Protein AF-A0A9P7F7S9-F1 (afdb_monomer_lite)

InterPro domains:
  IPR005198 Glycoside hydrolase, family 76 [PF03663] (3-101)
  IPR008928 Six-hairpin glycosidase superfamily [SSF48208] (5-105)

Radius of gyration: 18.98 Å; chains: 1; bounding box: 68×46×38 Å

Foldseek 3Di:
DLQVLLVCCVPVVDVVSLVVNVVVLVCQQPQAADPQLAGFDDADPVPSDTDDPQQGFLVRLLSSLNSLVSSCVSVVDCVSVVSSVSSVVSSQPDCQQQDPVRHGDGGDDDPDDDPSNPPPPDPVCCVVVVVVVVVVVVVVVVVVVVVVVVVVVVVVVVVVD

Secondary structure (DSSP, 8-state):
-HHHHHHHHHHH--HHHHHHHHHHHHHHHHHSB-TTS-B-S-B-TTT-PBPPTTS--HHHHHHHHHHHHHHHHHH--HHHHHHHHHHHHHHTT-TTTB-TTS-BPPSS--SS-SHHHH----HHHHHHHHHHHHHHHHHHHHHHHHHHHHHHHHHHHTT--

pLDDT: mean 72.8, std 23.16, range [30.94, 98.62]

Structure (mmCIF, N/CA/C/O backbone):
data_AF-A0A9P7F7S9-F1
#
_entry.id   AF-A0A9P7F7S9-F1
#
loop_
_atom_site.group_PDB
_atom_site.id
_atom_site.type_symbol
_atom_site.label_atom_id
_atom_site.label_alt_id
_atom_site.label_comp_id
_atom_site.label_asym_id
_atom_site.label_entity_id
_atom_site.label_seq_id
_atom_site.pdbx_PDB_ins_code
_atom_site.Cartn_x
_atom_site.Cartn_y
_atom_site.Cartn_z
_atom_site.occupancy
_atom_site.B_iso_or_equiv
_atom_site.auth_seq_id
_atom_site.auth_comp_id
_atom_site.auth_asym_id
_atom_site.auth_atom_id
_atom_site.pdbx_PDB_model_num
ATOM 1 N N . MET A 1 1 ? 6.151 3.321 7.665 1.00 76.81 1 MET A N 1
ATOM 2 C CA . MET A 1 1 ? 5.268 3.894 8.708 1.00 76.81 1 MET A CA 1
ATOM 3 C C . MET A 1 1 ? 3.989 3.079 8.885 1.00 76.81 1 MET A C 1
ATOM 5 O O . MET A 1 1 ? 3.738 2.683 10.013 1.00 76.81 1 MET A O 1
ATOM 9 N N . LEU A 1 2 ? 3.270 2.723 7.808 1.00 94.94 2 LEU A N 1
ATOM 10 C CA . LEU A 1 2 ? 2.033 1.917 7.845 1.00 94.94 2 LEU A CA 1
ATOM 11 C C . LEU A 1 2 ? 2.053 0.719 8.815 1.00 94.94 2 LEU A C 1
ATOM 13 O O . LEU A 1 2 ? 1.282 0.708 9.768 1.00 94.94 2 LEU A O 1
ATOM 17 N N . SER A 1 3 ? 2.916 -0.282 8.593 1.00 88.81 3 SER A N 1
ATOM 18 C CA . SER A 1 3 ? 2.834 -1.549 9.339 1.00 88.81 3 SER A CA 1
ATOM 19 C C . SER A 1 3 ? 3.042 -1.348 10.844 1.00 88.81 3 SER A C 1
ATOM 21 O O . SER A 1 3 ? 2.297 -1.903 11.643 1.00 88.81 3 SER A O 1
ATOM 23 N N . LEU A 1 4 ? 4.001 -0.502 11.237 1.00 91.50 4 LEU A N 1
ATOM 24 C CA . LEU A 1 4 ? 4.239 -0.167 12.644 1.00 91.50 4 LEU A CA 1
ATOM 25 C C . LEU A 1 4 ? 3.003 0.483 13.279 1.00 91.50 4 LEU A C 1
ATOM 27 O O . LEU A 1 4 ? 2.560 0.036 14.335 1.00 91.50 4 LEU A O 1
ATOM 31 N N . SER A 1 5 ? 2.434 1.499 12.626 1.00 97.56 5 SER A N 1
ATOM 32 C CA . SER A 1 5 ? 1.232 2.179 13.115 1.00 97.56 5 SER A CA 1
ATOM 33 C C . SER A 1 5 ? 0.048 1.217 13.224 1.00 97.56 5 SER A C 1
ATOM 35 O O . SER A 1 5 ? -0.635 1.215 14.240 1.00 97.56 5 SER A O 1
ATOM 37 N N . ALA A 1 6 ? -0.154 0.330 12.247 1.00 92.00 6 ALA A N 1
ATOM 38 C CA . ALA A 1 6 ? -1.239 -0.648 12.282 1.00 92.00 6 ALA A CA 1
ATOM 39 C C . ALA A 1 6 ? -1.090 -1.648 13.449 1.00 92.00 6 ALA A C 1
ATOM 41 O O . ALA A 1 6 ? -2.060 -1.928 14.156 1.00 92.00 6 ALA A O 1
ATOM 42 N N . TYR A 1 7 ? 0.123 -2.145 13.725 1.00 92.31 7 TYR A N 1
ATOM 43 C CA . TYR A 1 7 ? 0.362 -3.012 14.888 1.00 92.31 7 TYR A CA 1
ATOM 44 C C . TYR A 1 7 ? 0.188 -2.274 16.222 1.00 92.31 7 TYR A C 1
ATOM 46 O O . TYR A 1 7 ? -0.380 -2.834 17.164 1.00 92.31 7 TYR A O 1
ATOM 54 N N . LEU A 1 8 ? 0.636 -1.018 16.317 1.00 96.00 8 LEU A N 1
ATOM 55 C CA . LEU A 1 8 ? 0.396 -0.183 17.497 1.00 96.00 8 LEU A CA 1
ATOM 56 C C . LEU A 1 8 ? -1.101 0.085 17.695 1.00 96.00 8 LEU A C 1
ATOM 58 O O . LEU A 1 8 ? -1.589 -0.019 18.817 1.00 96.00 8 LEU A O 1
ATOM 62 N N . ALA A 1 9 ? -1.858 0.324 16.623 1.00 94.44 9 ALA A N 1
ATOM 63 C CA . ALA A 1 9 ? -3.313 0.444 16.679 1.00 94.44 9 ALA A CA 1
ATOM 64 C C . ALA A 1 9 ? -3.961 -0.846 17.207 1.00 94.44 9 ALA A C 1
ATOM 66 O O . ALA A 1 9 ? -4.786 -0.798 18.119 1.00 94.44 9 ALA A O 1
ATOM 67 N N . SER A 1 10 ? -3.528 -2.009 16.707 1.00 92.31 10 SER A N 1
ATOM 68 C CA . SER A 1 10 ? -4.048 -3.313 17.135 1.00 92.31 10 SER A CA 1
ATOM 69 C C . SER A 1 10 ? -3.772 -3.631 18.605 1.00 92.31 10 SER A C 1
ATOM 71 O O . SER A 1 10 ? -4.553 -4.354 19.223 1.00 92.31 10 SER A O 1
ATOM 73 N N . THR A 1 11 ? -2.652 -3.160 19.151 1.00 94.81 11 THR A N 1
ATOM 74 C CA . THR A 1 11 ? -2.205 -3.509 20.508 1.00 94.81 11 THR A CA 1
ATOM 75 C C . THR A 1 11 ? -2.632 -2.468 21.533 1.00 94.81 11 THR A C 1
ATOM 77 O O . THR A 1 11 ? -3.209 -2.821 22.558 1.00 94.81 11 THR A O 1
ATOM 80 N N . ALA A 1 12 ? -2.401 -1.187 21.246 1.00 95.44 12 ALA A N 1
ATOM 81 C CA . ALA A 1 12 ? -2.706 -0.084 22.150 1.00 95.44 12 ALA A CA 1
ATOM 82 C C . ALA A 1 12 ? -4.165 0.384 22.064 1.00 95.44 12 ALA A C 1
ATOM 84 O O . ALA A 1 12 ? -4.620 1.087 22.962 1.00 95.44 12 ALA A O 1
ATOM 85 N N . ARG A 1 13 ? -4.895 0.020 20.995 1.00 91.88 13 ARG A N 1
ATOM 86 C CA . ARG A 1 13 ? -6.282 0.454 20.733 1.00 91.88 13 ARG A CA 1
ATOM 87 C C . ARG A 1 13 ? -6.452 1.978 20.787 1.00 91.88 13 ARG A C 1
ATOM 89 O O . ARG A 1 13 ? -7.469 2.485 21.249 1.00 91.88 13 ARG A O 1
ATOM 96 N N . ASN A 1 14 ? -5.434 2.703 20.332 1.00 94.81 14 ASN A N 1
ATOM 97 C CA . ASN A 1 14 ? -5.402 4.160 20.326 1.00 94.81 14 ASN A CA 1
ATOM 98 C C . ASN A 1 14 ? -5.618 4.678 18.897 1.00 94.81 14 ASN A C 1
ATOM 100 O O . ASN A 1 14 ? -4.886 4.286 17.984 1.00 94.81 14 ASN A O 1
ATOM 104 N N . SER A 1 15 ? -6.602 5.567 18.724 1.00 96.69 15 SER A N 1
ATOM 105 C CA . SER A 1 15 ? -6.989 6.122 17.423 1.00 96.69 15 SER A CA 1
ATOM 106 C C . SER A 1 15 ? -5.850 6.859 16.728 1.00 96.69 15 SER A C 1
ATOM 108 O O . SER A 1 15 ? -5.735 6.743 15.518 1.00 96.69 15 SER A O 1
ATOM 110 N N . THR A 1 16 ? -4.929 7.487 17.466 1.00 98.19 16 THR A N 1
ATOM 111 C CA . THR A 1 16 ? -3.746 8.145 16.887 1.00 98.19 16 THR A CA 1
ATOM 112 C C . THR A 1 16 ? -2.947 7.203 15.983 1.00 98.19 16 THR A C 1
ATOM 114 O O . THR A 1 16 ? -2.443 7.611 14.937 1.00 98.19 16 THR A O 1
ATOM 117 N N . TYR A 1 17 ? -2.828 5.927 16.361 1.00 98.25 17 TYR A N 1
ATOM 118 C CA . TYR A 1 17 ? -2.113 4.943 15.550 1.00 98.25 17 TYR A CA 1
ATOM 119 C C . TYR A 1 17 ? -2.951 4.435 14.376 1.00 98.25 17 TYR A C 1
ATOM 121 O O . TYR A 1 17 ? -2.390 4.177 13.311 1.00 98.25 17 TYR A O 1
ATOM 129 N N . THR A 1 18 ? -4.272 4.327 14.543 1.00 98.31 18 THR A N 1
ATOM 130 C CA . THR A 1 18 ? -5.191 4.007 13.442 1.00 98.31 18 THR A CA 1
ATOM 131 C C . THR A 1 18 ? -5.145 5.099 12.376 1.00 98.31 18 THR A C 1
ATOM 133 O O . THR A 1 18 ? -4.911 4.796 11.211 1.00 98.31 18 THR A O 1
ATOM 136 N N . ASP A 1 19 ? -5.255 6.365 12.776 1.00 98.50 19 ASP A N 1
ATOM 137 C CA . ASP A 1 19 ? -5.232 7.522 11.877 1.00 98.50 19 ASP A CA 1
ATOM 138 C C . ASP A 1 19 ? -3.892 7.612 11.136 1.00 98.50 19 ASP A C 1
ATOM 140 O O . ASP A 1 19 ? -3.847 7.769 9.916 1.00 98.50 19 ASP A O 1
ATOM 144 N N . ALA A 1 20 ? -2.777 7.413 11.849 1.00 98.44 20 ALA A N 1
ATOM 145 C CA . ALA A 1 20 ? -1.452 7.374 11.236 1.00 98.44 20 ALA A CA 1
ATOM 146 C C . ALA A 1 20 ? -1.288 6.210 10.240 1.00 98.44 20 ALA A C 1
ATOM 148 O O . ALA A 1 20 ? -0.572 6.347 9.241 1.00 98.44 20 ALA A O 1
ATOM 149 N N . ALA A 1 21 ? -1.915 5.059 10.504 1.00 98.19 21 ALA A N 1
ATOM 150 C CA . ALA A 1 21 ? -1.912 3.922 9.592 1.00 98.19 21 ALA A CA 1
ATOM 151 C C . ALA A 1 21 ? -2.745 4.214 8.334 1.00 98.19 21 ALA A C 1
ATOM 153 O O . ALA A 1 21 ? -2.235 3.998 7.238 1.00 98.19 21 ALA A O 1
ATOM 154 N N . ILE A 1 22 ? -3.952 4.773 8.477 1.00 98.62 22 ILE A N 1
ATOM 155 C CA . ILE A 1 22 ? -4.815 5.186 7.356 1.00 98.62 22 ILE A CA 1
ATOM 156 C C . ILE A 1 22 ? -4.081 6.189 6.461 1.00 98.62 22 ILE A C 1
ATOM 158 O O . ILE A 1 22 ? -3.882 5.919 5.280 1.00 98.62 22 ILE A O 1
ATOM 162 N N . LEU A 1 23 ? -3.552 7.274 7.037 1.00 98.56 23 LEU A N 1
ATOM 163 C CA . LEU A 1 23 ? -2.805 8.291 6.286 1.00 98.56 23 LEU A CA 1
ATOM 164 C C . LEU A 1 23 ? -1.602 7.703 5.540 1.00 98.56 23 LEU A C 1
ATOM 166 O O . LEU A 1 23 ? -1.328 8.068 4.398 1.00 98.56 23 LEU A O 1
ATOM 170 N N . SER A 1 24 ? -0.882 6.769 6.170 1.00 98.25 24 SER A N 1
ATOM 171 C CA . SER A 1 24 ? 0.240 6.086 5.520 1.00 98.25 24 SER A CA 1
ATOM 172 C C . SER A 1 24 ? -0.221 5.183 4.372 1.00 98.25 24 SER A C 1
ATOM 174 O O . SER A 1 24 ? 0.465 5.101 3.354 1.00 98.25 24 SER A O 1
ATOM 176 N N . ALA A 1 25 ? -1.342 4.474 4.543 1.00 98.06 25 ALA A N 1
ATOM 177 C CA . ALA A 1 25 ? -1.895 3.590 3.524 1.00 98.06 25 ALA A CA 1
ATOM 178 C C . ALA A 1 25 ? -2.355 4.382 2.298 1.00 98.06 25 ALA A C 1
ATOM 180 O O . ALA A 1 25 ? -1.949 4.049 1.182 1.00 98.06 25 ALA A O 1
ATOM 181 N N . ASP A 1 26 ? -3.123 5.448 2.527 1.00 98.25 26 ASP A N 1
ATOM 182 C CA . ASP A 1 26 ? -3.628 6.342 1.488 1.00 98.25 26 ASP A CA 1
ATOM 183 C C . ASP A 1 26 ? -2.499 7.042 0.739 1.00 98.25 26 ASP A C 1
ATOM 185 O O . ASP A 1 26 ? -2.508 7.073 -0.489 1.00 98.25 26 ASP A O 1
ATOM 189 N N . PHE A 1 27 ? -1.481 7.542 1.446 1.00 97.38 27 PHE A N 1
ATOM 190 C CA . PHE A 1 27 ? -0.340 8.191 0.802 1.00 97.38 27 PHE A CA 1
ATOM 191 C C . PHE A 1 27 ? 0.385 7.253 -0.170 1.00 97.38 27 PHE A C 1
ATOM 193 O O . PHE A 1 27 ? 0.681 7.640 -1.298 1.00 97.38 27 PHE A O 1
ATOM 200 N N . ILE A 1 28 ? 0.662 6.011 0.241 1.00 97.50 28 ILE A N 1
ATOM 201 C CA . ILE A 1 28 ? 1.340 5.042 -0.632 1.00 97.50 28 ILE A CA 1
ATOM 202 C C . ILE A 1 28 ? 0.454 4.701 -1.832 1.00 97.50 28 ILE A C 1
ATOM 204 O O . ILE A 1 28 ? 0.949 4.696 -2.957 1.00 97.50 28 ILE A O 1
ATOM 208 N N . LYS A 1 29 ? -0.845 4.470 -1.602 1.00 96.69 29 LYS A N 1
ATOM 209 C CA . LYS A 1 29 ? -1.823 4.171 -2.656 1.00 96.69 29 LYS A CA 1
ATOM 210 C C . LYS A 1 29 ? -1.933 5.295 -3.686 1.00 96.69 29 LYS A C 1
ATOM 212 O O . LYS A 1 29 ? -2.000 5.023 -4.877 1.00 96.69 29 LYS A O 1
ATOM 217 N N . ALA A 1 30 ? -1.954 6.543 -3.228 1.00 96.19 30 ALA A N 1
ATOM 218 C CA . ALA A 1 30 ? -2.131 7.705 -4.089 1.00 96.19 30 ALA A CA 1
ATOM 219 C C . ALA A 1 30 ? -0.843 8.129 -4.809 1.00 96.19 30 ALA A C 1
ATOM 221 O O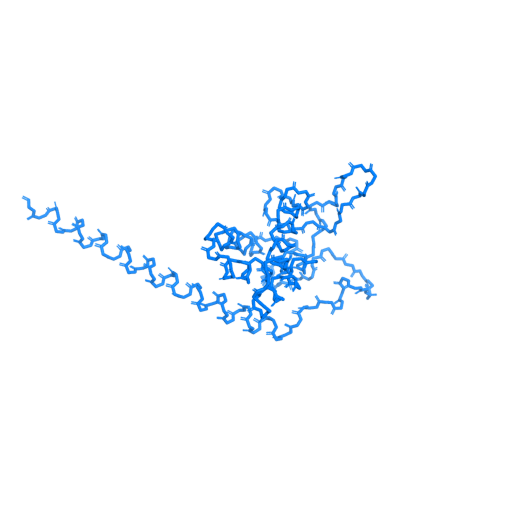 . ALA A 1 30 ? -0.919 8.666 -5.911 1.00 96.19 30 ALA A O 1
ATOM 222 N N . SER A 1 31 ? 0.322 7.909 -4.190 1.00 94.81 31 SER A N 1
ATOM 223 C CA . SER A 1 31 ? 1.549 8.608 -4.592 1.00 94.81 31 SER A CA 1
ATOM 224 C C . SER A 1 31 ? 2.752 7.708 -4.864 1.00 94.81 31 SER A C 1
ATOM 226 O O . SER A 1 31 ? 3.721 8.206 -5.419 1.00 94.81 31 SER A O 1
ATOM 228 N N . ASN A 1 32 ? 2.752 6.428 -4.470 1.00 96.00 32 ASN A N 1
ATOM 229 C CA . ASN A 1 32 ? 3.925 5.546 -4.601 1.00 96.00 32 ASN A CA 1
ATOM 230 C C . ASN A 1 32 ? 3.578 4.152 -5.148 1.00 96.00 32 ASN A C 1
ATOM 232 O O . ASN A 1 32 ? 4.110 3.141 -4.679 1.00 96.00 32 ASN A O 1
ATOM 236 N N . MET A 1 33 ? 2.677 4.085 -6.125 1.00 95.44 33 MET A N 1
ATOM 237 C CA . MET A 1 33 ? 2.301 2.844 -6.801 1.00 95.44 33 MET A CA 1
ATOM 238 C C . MET A 1 33 ? 2.398 2.967 -8.314 1.00 95.44 33 MET A C 1
ATOM 240 O O . MET A 1 33 ? 2.225 4.045 -8.880 1.00 95.44 33 MET A O 1
ATOM 244 N N . ASN A 1 34 ? 2.665 1.843 -8.973 1.00 94.38 34 ASN A N 1
ATOM 245 C CA . ASN A 1 34 ? 2.507 1.738 -10.417 1.00 94.38 34 ASN A CA 1
ATOM 246 C C . ASN A 1 34 ? 1.061 1.380 -10.804 1.00 94.38 34 ASN A C 1
ATOM 248 O O . ASN A 1 34 ? 0.214 1.116 -9.956 1.00 94.38 34 ASN A O 1
ATOM 252 N N . SER A 1 35 ? 0.789 1.315 -12.109 1.00 92.44 35 SER A N 1
ATOM 253 C CA . SER A 1 35 ? -0.534 0.971 -12.648 1.00 92.44 35 SER A CA 1
ATOM 254 C C . SER A 1 35 ? -0.963 -0.485 -12.426 1.00 92.44 35 SER A C 1
ATOM 256 O O . SER A 1 35 ? -2.043 -0.865 -12.865 1.00 92.44 35 SER A O 1
ATOM 258 N N . GLY A 1 36 ? -0.108 -1.313 -11.825 1.00 91.56 36 GLY A N 1
ATOM 259 C CA . GLY A 1 36 ? -0.393 -2.704 -11.485 1.00 91.56 36 GLY A CA 1
ATOM 260 C C . GLY A 1 36 ? -0.506 -2.930 -9.981 1.00 91.56 36 GLY A C 1
ATOM 261 O O . GLY A 1 36 ? -0.282 -4.054 -9.554 1.00 91.56 36 GLY A O 1
ATOM 262 N N . ASP A 1 37 ? -0.773 -1.887 -9.189 1.00 92.38 37 ASP A N 1
ATOM 263 C CA . ASP A 1 37 ? -0.918 -1.957 -7.728 1.00 92.38 37 ASP A CA 1
ATOM 264 C C . ASP A 1 37 ? 0.326 -2.498 -7.001 1.00 92.38 37 ASP A C 1
ATOM 266 O O . ASP A 1 37 ? 0.236 -3.196 -5.991 1.00 92.38 37 ASP A O 1
ATOM 270 N N . LEU A 1 38 ? 1.522 -2.182 -7.510 1.00 90.12 38 LEU A N 1
ATOM 271 C CA . LEU A 1 38 ? 2.788 -2.505 -6.851 1.00 90.12 38 LEU A CA 1
ATOM 272 C C . LEU A 1 38 ? 3.442 -1.242 -6.308 1.00 90.12 38 LEU A C 1
ATOM 274 O O . LEU A 1 38 ? 3.528 -0.222 -6.996 1.00 90.12 38 LEU A O 1
ATOM 278 N N . VAL A 1 39 ? 3.969 -1.340 -5.089 1.00 93.19 39 VAL A N 1
ATOM 279 C CA . VAL A 1 39 ? 4.637 -0.226 -4.420 1.00 93.19 39 VAL A CA 1
ATOM 280 C C . VAL A 1 39 ? 6.007 0.017 -5.047 1.00 93.19 39 VAL A C 1
ATOM 282 O O . VAL A 1 39 ? 6.852 -0.881 -5.128 1.00 93.19 39 VAL A O 1
ATOM 285 N N . LEU A 1 40 ? 6.221 1.258 -5.472 1.00 94.50 40 LEU A N 1
ATOM 286 C CA . LEU A 1 40 ? 7.463 1.730 -6.070 1.00 94.50 40 LEU A CA 1
ATOM 287 C C . LEU A 1 40 ? 8.537 1.974 -5.000 1.00 94.50 40 LEU A C 1
ATOM 289 O O . LEU A 1 40 ? 8.257 2.081 -3.804 1.00 94.50 40 LEU A O 1
ATOM 293 N N . ASN A 1 41 ? 9.797 2.029 -5.425 1.00 91.88 41 ASN A N 1
ATOM 294 C CA . ASN A 1 41 ? 10.935 2.128 -4.518 1.00 91.88 41 ASN A CA 1
ATOM 295 C C . ASN A 1 41 ? 11.023 3.481 -3.805 1.00 91.88 41 ASN A C 1
ATOM 297 O O . ASN A 1 41 ? 11.308 3.530 -2.612 1.00 91.88 41 ASN A O 1
ATOM 301 N N . THR A 1 42 ? 10.802 4.578 -4.529 1.00 92.31 42 THR A N 1
ATOM 302 C CA . THR A 1 42 ? 11.020 5.932 -4.004 1.00 92.31 42 THR A CA 1
ATOM 303 C C . THR A 1 42 ? 10.087 6.946 -4.639 1.00 92.31 42 THR A C 1
ATOM 305 O O . THR A 1 42 ? 9.806 6.845 -5.832 1.00 92.31 42 THR A O 1
ATOM 308 N N . ILE A 1 43 ? 9.761 7.986 -3.868 1.00 95.88 43 ILE A N 1
ATOM 309 C CA . ILE A 1 43 ? 9.267 9.276 -4.359 1.00 95.88 43 ILE A CA 1
ATOM 310 C C . ILE A 1 43 ? 10.370 10.318 -4.151 1.00 95.88 43 ILE A C 1
ATOM 312 O O . ILE A 1 43 ? 10.960 10.395 -3.071 1.00 95.88 43 ILE A O 1
ATOM 316 N N . ASN A 1 44 ? 10.631 11.140 -5.161 1.00 95.56 44 ASN A N 1
ATOM 317 C CA . ASN A 1 44 ? 11.464 12.326 -5.037 1.00 95.56 44 ASN A CA 1
ATOM 318 C C . ASN A 1 44 ? 10.662 13.455 -4.367 1.00 95.56 44 ASN A C 1
ATOM 320 O O . ASN A 1 44 ? 9.628 13.882 -4.870 1.00 95.56 44 ASN A O 1
ATOM 324 N N . ALA A 1 45 ? 11.140 13.956 -3.227 1.00 93.94 45 ALA A N 1
ATOM 325 C CA . ALA A 1 45 ? 10.437 14.983 -2.457 1.00 93.94 45 ALA A CA 1
ATOM 326 C C . ALA A 1 45 ? 10.368 16.356 -3.153 1.00 93.94 45 ALA A C 1
ATOM 328 O O . ALA A 1 45 ? 9.537 17.180 -2.781 1.00 93.94 45 ALA A O 1
ATOM 329 N N . GLN A 1 46 ? 11.236 16.615 -4.136 1.00 96.94 46 GLN A N 1
ATOM 330 C CA . GLN A 1 46 ? 11.300 17.901 -4.828 1.00 96.94 46 GLN A CA 1
ATOM 331 C C . GLN A 1 46 ? 10.241 18.034 -5.929 1.00 96.94 46 GLN A C 1
ATOM 333 O O . GLN A 1 46 ? 9.755 19.137 -6.174 1.00 96.94 46 GLN A O 1
ATOM 338 N N . ASP A 1 47 ? 9.914 16.937 -6.611 1.00 96.00 47 ASP A N 1
ATOM 339 C CA . ASP A 1 47 ? 9.065 16.944 -7.811 1.00 96.00 47 ASP A CA 1
ATOM 340 C C . ASP A 1 47 ? 7.995 15.839 -7.830 1.00 96.00 47 ASP A C 1
ATOM 342 O O . ASP A 1 47 ? 7.249 15.714 -8.800 1.00 96.00 47 ASP A O 1
ATOM 346 N N . CYS A 1 48 ? 7.902 15.048 -6.760 1.00 94.12 48 CYS A N 1
ATOM 347 C CA . CYS A 1 48 ? 6.987 13.919 -6.604 1.00 94.12 48 CYS A CA 1
ATOM 348 C C . CYS A 1 48 ? 7.149 12.811 -7.660 1.00 94.12 48 CYS A C 1
ATOM 350 O O . CYS A 1 48 ? 6.287 11.937 -7.771 1.00 94.12 48 CYS A O 1
ATOM 352 N N . THR A 1 49 ? 8.243 12.800 -8.426 1.00 96.62 49 THR A N 1
ATOM 353 C CA . THR A 1 49 ? 8.507 11.722 -9.383 1.00 96.62 49 THR A CA 1
ATOM 354 C C . THR A 1 49 ? 8.809 10.417 -8.652 1.00 96.62 49 THR A C 1
ATOM 356 O O . THR A 1 49 ? 9.464 10.400 -7.608 1.00 96.62 49 THR A O 1
ATOM 359 N N . CYS A 1 50 ? 8.318 9.302 -9.193 1.00 96.12 50 CYS A N 1
ATOM 360 C CA . CYS A 1 50 ? 8.528 7.978 -8.615 1.00 96.12 50 CYS A CA 1
ATOM 361 C C . CYS A 1 50 ? 9.633 7.204 -9.340 1.00 96.12 50 CYS A C 1
ATOM 363 O O . CYS A 1 50 ? 9.910 7.433 -10.519 1.00 96.12 50 CYS A O 1
ATOM 365 N N . SER A 1 51 ? 10.232 6.230 -8.653 1.00 94.50 51 SER A N 1
ATOM 366 C CA . SER A 1 51 ? 11.150 5.271 -9.281 1.00 94.50 51 SER A CA 1
ATOM 367 C C . SER A 1 51 ? 10.482 4.500 -10.425 1.00 94.50 51 SER A C 1
ATOM 369 O O . SER A 1 51 ? 9.279 4.242 -10.386 1.00 94.50 51 SER A O 1
ATOM 371 N N . SER A 1 52 ? 11.279 4.040 -11.393 1.00 91.88 52 SER A N 1
ATOM 372 C CA . SER A 1 52 ? 10.792 3.240 -12.524 1.00 91.88 52 SER A CA 1
ATOM 373 C C . SER A 1 52 ? 10.001 1.999 -12.089 1.00 91.88 52 SER A C 1
ATOM 375 O O . SER A 1 52 ? 10.423 1.258 -11.203 1.00 91.88 52 SER A O 1
ATOM 377 N N . SER A 1 53 ? 8.918 1.696 -12.811 1.00 90.00 53 SER A N 1
ATOM 378 C CA . SER A 1 53 ? 8.152 0.446 -12.659 1.00 90.00 53 SER A CA 1
ATOM 379 C C . SER A 1 53 ? 8.908 -0.805 -13.122 1.00 90.00 53 SER A C 1
ATOM 381 O O . SER A 1 53 ? 8.452 -1.913 -12.865 1.00 90.00 53 SER A O 1
ATOM 383 N N . SER A 1 54 ? 10.056 -0.656 -13.791 1.00 84.50 54 SER A N 1
ATOM 384 C CA . SER A 1 54 ? 10.980 -1.767 -14.067 1.00 84.50 54 SER A CA 1
ATOM 385 C C . SER A 1 54 ? 11.948 -2.046 -12.911 1.00 84.50 54 SER A C 1
ATOM 387 O O . SER A 1 54 ? 12.639 -3.062 -12.923 1.00 84.50 54 SER A O 1
ATOM 389 N N . TRP A 1 55 ? 11.994 -1.165 -11.907 1.00 84.44 55 TRP A N 1
ATOM 390 C CA . TRP A 1 55 ? 12.853 -1.276 -10.733 1.00 84.44 55 TRP A CA 1
ATOM 391 C C . TRP A 1 55 ? 11.999 -1.528 -9.490 1.00 84.44 55 TRP A C 1
ATOM 393 O O . TRP A 1 55 ? 11.784 -0.658 -8.647 1.00 84.44 55 TRP A O 1
ATOM 403 N N . LEU A 1 56 ? 11.486 -2.749 -9.393 1.00 80.31 56 LEU A N 1
ATOM 404 C CA . LEU A 1 56 ? 10.595 -3.165 -8.316 1.00 80.31 56 LEU A CA 1
ATOM 405 C C . LEU A 1 56 ? 11.329 -4.045 -7.322 1.00 80.31 56 LEU A C 1
ATOM 407 O O . LEU A 1 56 ? 12.094 -4.914 -7.724 1.00 80.31 56 LEU A O 1
ATOM 411 N N . PHE A 1 57 ? 10.994 -3.907 -6.044 1.00 76.56 57 PHE A N 1
ATOM 412 C CA . PHE A 1 57 ? 11.471 -4.795 -4.994 1.00 76.56 57 PHE A CA 1
ATOM 413 C C . PHE A 1 57 ? 10.304 -5.422 -4.243 1.00 76.56 57 PHE A C 1
ATOM 415 O O . PHE A 1 57 ? 9.371 -4.733 -3.829 1.00 76.56 57 PHE A O 1
ATOM 422 N N . THR A 1 58 ? 10.394 -6.730 -4.015 1.00 70.69 58 THR A N 1
ATOM 423 C CA . THR A 1 58 ? 9.350 -7.526 -3.354 1.00 70.69 58 THR A CA 1
ATOM 424 C C . THR A 1 58 ? 8.986 -6.990 -1.969 1.00 70.69 58 THR A C 1
ATOM 426 O O . THR A 1 58 ? 7.826 -7.047 -1.565 1.00 70.69 58 THR A O 1
ATOM 429 N N . TYR A 1 59 ? 9.957 -6.439 -1.233 1.00 73.62 59 TYR A N 1
ATOM 430 C CA . TYR A 1 59 ? 9.745 -5.982 0.140 1.00 73.62 59 TYR A CA 1
ATOM 431 C C . TYR A 1 59 ? 8.835 -4.755 0.245 1.00 73.62 59 TYR A C 1
ATOM 433 O O . TYR A 1 59 ? 8.142 -4.630 1.253 1.00 73.62 59 TYR A O 1
ATOM 441 N N . ASN A 1 60 ? 8.798 -3.877 -0.762 1.00 86.19 60 ASN A N 1
ATOM 442 C CA . ASN A 1 60 ? 7.966 -2.673 -0.725 1.00 86.19 60 ASN A CA 1
ATOM 443 C C . ASN A 1 60 ? 6.485 -3.055 -0.706 1.00 86.19 60 ASN A C 1
ATOM 445 O O . ASN A 1 60 ? 5.765 -2.747 0.247 1.00 86.19 60 ASN A O 1
ATOM 449 N N . THR A 1 61 ? 6.061 -3.823 -1.710 1.00 86.56 61 THR A N 1
ATOM 450 C CA . THR A 1 61 ? 4.688 -4.327 -1.802 1.00 86.56 61 THR A CA 1
ATOM 451 C C . THR A 1 61 ? 4.385 -5.321 -0.681 1.00 86.56 61 THR A C 1
ATOM 453 O O . THR A 1 61 ? 3.331 -5.242 -0.058 1.00 86.56 61 THR A O 1
ATOM 456 N N . GLY A 1 62 ? 5.330 -6.199 -0.326 1.00 81.94 62 GLY A N 1
ATOM 457 C CA . GLY A 1 62 ? 5.148 -7.160 0.766 1.00 81.94 62 GLY A CA 1
ATOM 458 C C . GLY A 1 62 ? 4.897 -6.501 2.128 1.00 81.94 62 GLY A C 1
ATOM 459 O O . GLY A 1 62 ? 4.006 -6.920 2.868 1.00 81.94 62 GLY A O 1
ATOM 460 N N . LYS A 1 63 ? 5.635 -5.435 2.465 1.00 82.38 63 LYS A N 1
ATOM 461 C CA . LYS A 1 63 ? 5.427 -4.678 3.713 1.00 82.38 63 LYS A CA 1
ATOM 462 C C . LYS A 1 63 ? 4.123 -3.895 3.711 1.00 82.38 63 LYS A C 1
ATOM 464 O O . LYS A 1 63 ? 3.498 -3.743 4.764 1.00 82.38 63 LYS A O 1
ATOM 469 N N . TYR A 1 64 ? 3.717 -3.417 2.543 1.00 92.81 64 TYR A N 1
ATOM 470 C CA . TYR A 1 64 ? 2.443 -2.747 2.369 1.00 92.81 64 TYR A CA 1
ATOM 471 C C . TYR A 1 64 ? 1.266 -3.709 2.578 1.00 92.81 64 TYR A C 1
ATOM 473 O O . TYR A 1 64 ? 0.409 -3.424 3.410 1.00 92.81 64 TYR A O 1
ATOM 481 N N . ILE A 1 65 ? 1.299 -4.897 1.960 1.00 90.50 65 ILE A N 1
ATOM 482 C CA . ILE A 1 65 ? 0.339 -5.996 2.182 1.00 90.50 65 ILE A CA 1
ATOM 483 C C . ILE A 1 65 ? 0.245 -6.359 3.670 1.00 90.50 65 ILE A C 1
ATOM 485 O O . ILE A 1 65 ? -0.855 -6.438 4.217 1.00 90.50 65 ILE A O 1
ATOM 489 N N . GLU A 1 66 ? 1.387 -6.535 4.348 1.00 86.06 66 GLU A N 1
ATOM 490 C CA . GLU A 1 66 ? 1.423 -6.809 5.791 1.00 86.06 66 GLU A CA 1
ATOM 491 C C . GLU A 1 66 ? 0.676 -5.718 6.576 1.00 86.06 66 GLU A C 1
ATOM 493 O O . GLU A 1 66 ? -0.194 -6.017 7.394 1.00 86.06 66 GLU A O 1
ATOM 498 N N . GLY A 1 67 ? 0.972 -4.450 6.290 1.00 89.44 67 GLY A N 1
ATOM 499 C CA . GLY A 1 67 ? 0.331 -3.311 6.938 1.00 89.44 67 GLY A CA 1
ATOM 500 C C . GLY A 1 67 ? -1.174 -3.223 6.680 1.00 89.44 67 GLY A C 1
ATOM 501 O O . GLY A 1 67 ? -1.938 -3.040 7.626 1.00 89.44 67 GLY A O 1
ATOM 502 N N . LEU A 1 68 ? -1.606 -3.410 5.429 1.00 94.50 68 LEU A N 1
ATOM 503 C CA . LEU A 1 68 ? -3.021 -3.414 5.052 1.00 94.50 68 LEU A CA 1
ATOM 504 C C . LEU A 1 68 ? -3.801 -4.543 5.732 1.00 94.50 68 LEU A C 1
ATOM 506 O O . LEU A 1 68 ? -4.943 -4.337 6.138 1.00 94.50 68 LEU A O 1
ATOM 510 N N . SER A 1 69 ? -3.187 -5.720 5.898 1.00 88.50 69 SER A N 1
ATOM 511 C CA . SER A 1 69 ? -3.838 -6.856 6.561 1.00 88.50 69 SER A CA 1
ATOM 512 C C . SER A 1 69 ? -4.219 -6.536 8.010 1.00 88.50 69 SER A C 1
ATOM 514 O O . SER A 1 69 ? -5.324 -6.853 8.453 1.00 88.50 69 SER A O 1
ATOM 516 N N . VAL A 1 70 ? -3.333 -5.843 8.734 1.00 91.88 70 VAL A N 1
ATOM 517 C CA . VAL A 1 70 ? -3.590 -5.394 10.105 1.00 91.88 70 VAL A CA 1
ATOM 518 C C . VAL A 1 70 ? -4.547 -4.205 10.099 1.00 91.88 70 VAL A C 1
ATOM 520 O O . VAL A 1 70 ? -5.454 -4.166 10.924 1.00 91.88 70 VAL A O 1
ATOM 523 N N . LEU A 1 71 ? -4.397 -3.270 9.153 1.00 94.31 71 LEU A N 1
ATOM 524 C CA . LEU A 1 71 ? -5.258 -2.092 9.042 1.00 94.31 71 LEU A CA 1
ATOM 525 C C . LEU A 1 71 ? -6.734 -2.465 8.830 1.00 94.31 71 LEU A C 1
ATOM 527 O O . LEU A 1 71 ? -7.602 -1.948 9.534 1.00 94.31 71 LEU A O 1
ATOM 531 N N . GLY A 1 72 ? -7.022 -3.400 7.919 1.00 93.38 72 GLY A N 1
ATOM 532 C CA . GLY A 1 72 ? -8.382 -3.903 7.701 1.00 93.38 72 GLY A CA 1
ATOM 533 C C . GLY A 1 72 ? -8.962 -4.567 8.952 1.00 93.38 72 GLY A C 1
ATOM 534 O O . GLY A 1 72 ? -10.111 -4.323 9.306 1.00 93.38 72 GLY A O 1
ATOM 535 N N . PHE A 1 73 ? -8.148 -5.329 9.692 1.00 91.62 73 PHE A N 1
ATOM 536 C CA . PHE A 1 73 ? -8.573 -5.929 10.959 1.00 91.62 73 PHE A CA 1
ATOM 537 C C . PHE A 1 73 ? -8.905 -4.884 12.036 1.00 91.62 73 PHE A C 1
ATOM 539 O O . PHE A 1 73 ? -9.936 -5.001 12.693 1.00 91.62 73 PHE A O 1
ATOM 546 N N . VAL A 1 74 ? -8.053 -3.871 12.236 1.00 93.38 74 VAL A N 1
ATOM 547 C CA . VAL A 1 74 ? -8.253 -2.885 13.318 1.00 93.38 74 VAL A CA 1
ATOM 548 C C . VAL A 1 74 ? -9.373 -1.890 13.026 1.00 93.38 74 VAL A C 1
ATOM 550 O O . VAL A 1 74 ? -9.995 -1.398 13.963 1.00 93.38 74 VAL A O 1
ATOM 553 N N . THR A 1 75 ? -9.631 -1.590 11.752 1.00 96.00 75 THR A N 1
ATOM 554 C CA . THR A 1 75 ? -10.691 -0.653 11.338 1.00 96.00 75 THR A CA 1
ATOM 555 C C . THR A 1 75 ? -12.035 -1.339 11.111 1.00 96.00 75 THR A C 1
ATOM 557 O O . THR A 1 75 ? -13.071 -0.695 11.243 1.00 96.00 75 THR A O 1
ATOM 560 N N . GLY A 1 76 ? -12.033 -2.627 10.750 1.00 91.88 76 GLY A N 1
ATOM 561 C CA . GLY A 1 76 ? -13.218 -3.312 10.233 1.00 91.88 76 GLY A CA 1
ATOM 562 C C . GLY A 1 76 ? -13.620 -2.861 8.823 1.00 91.88 76 GLY A C 1
ATOM 563 O O . GLY A 1 76 ? -14.655 -3.295 8.318 1.00 91.88 76 GLY A O 1
ATOM 564 N N . ASP A 1 77 ? -12.825 -2.007 8.174 1.00 95.31 77 ASP A N 1
ATOM 565 C CA . ASP A 1 77 ? -13.095 -1.528 6.825 1.00 95.31 77 ASP A CA 1
ATOM 566 C C . ASP A 1 77 ? -12.594 -2.546 5.791 1.00 95.31 77 ASP A C 1
ATOM 568 O O . ASP A 1 77 ? -11.397 -2.725 5.546 1.00 95.31 77 ASP A O 1
ATOM 572 N N . THR A 1 78 ? -13.560 -3.223 5.169 1.00 93.81 78 THR A N 1
ATOM 573 C CA . THR A 1 78 ? -13.327 -4.263 4.157 1.00 93.81 78 THR A CA 1
ATOM 574 C C . THR A 1 78 ? -12.644 -3.754 2.886 1.00 93.81 78 THR A C 1
ATOM 576 O O . THR A 1 78 ? -12.100 -4.566 2.129 1.00 93.81 78 THR A O 1
ATOM 579 N N . SER A 1 79 ? -12.617 -2.438 2.643 1.00 96.38 79 SER A N 1
ATOM 580 C CA . SER A 1 79 ? -11.914 -1.861 1.495 1.00 96.38 79 SER A CA 1
ATOM 581 C C . SER A 1 79 ? -10.401 -2.089 1.587 1.00 96.38 79 SER A C 1
ATOM 583 O O . 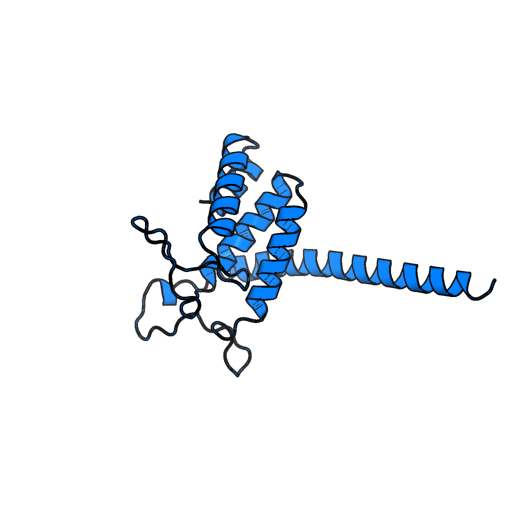SER A 1 79 ? -9.773 -2.418 0.579 1.00 96.38 79 SER A O 1
ATOM 585 N N . TRP A 1 80 ? -9.825 -2.048 2.795 1.00 95.44 80 TRP A N 1
ATOM 586 C CA . TRP A 1 80 ? -8.406 -2.341 3.014 1.00 95.44 80 TRP A CA 1
ATOM 587 C C . TRP A 1 80 ? -8.069 -3.802 2.759 1.00 95.44 80 TRP A C 1
ATOM 589 O O . TRP A 1 80 ? -7.044 -4.105 2.151 1.00 95.44 80 TRP A O 1
ATOM 599 N N . THR A 1 81 ? -8.939 -4.716 3.190 1.00 89.06 81 THR A N 1
ATOM 600 C CA . THR A 1 81 ? -8.771 -6.147 2.923 1.00 89.06 81 THR A CA 1
ATOM 601 C C . THR A 1 81 ? -8.903 -6.451 1.435 1.00 89.06 81 THR A C 1
ATOM 603 O O . THR A 1 81 ? -8.090 -7.203 0.906 1.00 89.06 81 THR A O 1
ATOM 606 N N . SER A 1 82 ? -9.870 -5.839 0.749 1.00 92.19 82 SER A N 1
ATOM 607 C CA . SER A 1 82 ? -10.056 -6.017 -0.698 1.00 92.19 82 SER A CA 1
ATOM 608 C C . SER A 1 82 ? -8.824 -5.535 -1.465 1.00 92.19 82 SER A C 1
ATOM 610 O O . SER A 1 82 ? -8.232 -6.292 -2.226 1.00 92.19 82 SER A O 1
ATOM 612 N N . PHE A 1 83 ? -8.344 -4.330 -1.153 1.00 94.75 83 PHE A N 1
ATOM 613 C CA . PHE A 1 83 ? -7.159 -3.772 -1.798 1.00 94.75 83 PHE A CA 1
ATOM 614 C C . PHE A 1 83 ? -5.875 -4.562 -1.491 1.00 94.75 83 PHE A C 1
ATOM 616 O O . PHE A 1 83 ? -4.992 -4.695 -2.338 1.00 94.75 83 PHE A O 1
ATOM 623 N N . MET A 1 84 ? -5.769 -5.137 -0.290 1.00 93.31 84 MET A N 1
ATOM 624 C CA . MET A 1 84 ? -4.680 -6.048 0.066 1.00 93.31 84 MET A CA 1
ATOM 625 C C . MET A 1 84 ? -4.677 -7.306 -0.811 1.00 93.31 84 MET A C 1
ATOM 627 O O . MET A 1 84 ? -3.609 -7.726 -1.254 1.00 93.31 84 MET A O 1
ATOM 631 N N . LEU A 1 85 ? -5.849 -7.878 -1.102 1.00 85.19 85 LEU A N 1
ATOM 632 C CA . LEU A 1 85 ? -5.971 -9.030 -1.998 1.00 85.19 85 LEU A CA 1
ATOM 633 C C . LEU A 1 85 ? -5.593 -8.674 -3.441 1.00 85.19 85 LEU A C 1
ATOM 635 O O . LEU A 1 85 ? -4.898 -9.463 -4.081 1.00 85.19 85 LEU A O 1
ATOM 639 N N . ASP A 1 86 ? -5.959 -7.482 -3.918 1.00 87.75 86 ASP A N 1
ATOM 640 C CA . ASP A 1 86 ? -5.539 -6.987 -5.236 1.00 87.75 86 ASP A CA 1
ATOM 641 C C . ASP A 1 86 ? -4.008 -6.877 -5.322 1.00 87.75 86 ASP A C 1
ATOM 643 O O . ASP A 1 86 ? -3.393 -7.408 -6.248 1.00 87.75 86 ASP A O 1
ATOM 647 N N . ASN A 1 87 ? -3.367 -6.310 -4.291 1.00 88.06 87 ASN A N 1
ATOM 648 C CA . ASN A 1 87 ? -1.905 -6.227 -4.194 1.00 88.06 87 ASN A CA 1
ATOM 649 C C . ASN A 1 87 ? -1.248 -7.622 -4.171 1.00 88.06 87 ASN A C 1
ATOM 651 O O . ASN A 1 87 ? -0.200 -7.822 -4.789 1.00 88.06 87 ASN A O 1
ATOM 655 N N . VAL A 1 88 ? -1.841 -8.605 -3.478 1.00 81.69 88 VAL A N 1
ATOM 656 C CA . VAL A 1 88 ? -1.362 -10.002 -3.476 1.00 81.69 88 VAL A CA 1
ATOM 657 C C . VAL A 1 88 ? -1.474 -10.612 -4.874 1.00 81.69 88 VAL A C 1
ATOM 659 O O . VAL A 1 88 ? -0.510 -11.206 -5.355 1.00 81.69 88 VAL A O 1
ATOM 662 N N . ALA A 1 89 ? -2.615 -10.448 -5.542 1.00 79.44 89 ALA A N 1
ATOM 663 C CA . ALA A 1 89 ? -2.853 -10.986 -6.879 1.00 79.44 89 ALA A CA 1
ATOM 664 C C . ALA A 1 89 ? -1.966 -10.331 -7.949 1.00 79.44 89 ALA A C 1
ATOM 666 O O . ALA A 1 89 ? -1.557 -10.997 -8.902 1.00 79.44 89 ALA A O 1
ATOM 667 N N . ALA A 1 90 ? -1.662 -9.042 -7.801 1.00 83.44 90 ALA A N 1
ATOM 668 C CA . ALA A 1 90 ? -0.686 -8.352 -8.629 1.00 83.44 90 ALA A CA 1
ATOM 669 C C . ALA A 1 90 ? 0.725 -8.894 -8.381 1.00 83.44 90 ALA A C 1
ATOM 671 O O . ALA A 1 90 ? 1.446 -9.211 -9.326 1.00 83.44 90 ALA A O 1
ATOM 672 N N . SER A 1 91 ? 1.089 -9.072 -7.108 1.00 76.31 91 SER A N 1
ATOM 673 C CA . SER A 1 91 ? 2.418 -9.518 -6.681 1.00 76.31 91 SER A CA 1
ATOM 674 C C . SER A 1 91 ? 2.815 -10.897 -7.212 1.00 76.31 91 SER A C 1
ATOM 676 O O . SER A 1 91 ? 3.998 -11.151 -7.421 1.00 76.31 91 SER A O 1
ATOM 678 N N . THR A 1 92 ? 1.851 -11.788 -7.452 1.00 72.50 92 THR A N 1
ATOM 679 C CA . THR A 1 92 ? 2.099 -13.136 -7.994 1.00 72.50 92 THR A CA 1
ATOM 680 C C . THR A 1 92 ? 2.247 -13.179 -9.514 1.00 72.50 92 THR A C 1
ATOM 682 O O . THR A 1 92 ? 2.490 -14.247 -10.056 1.00 72.50 92 THR A O 1
ATOM 685 N N . LYS A 1 93 ? 2.086 -12.048 -10.213 1.00 73.19 93 LYS A N 1
ATOM 686 C CA . LYS A 1 93 ? 2.171 -11.955 -11.684 1.00 73.19 93 LYS A CA 1
ATOM 687 C C . LYS A 1 93 ? 3.359 -11.115 -12.160 1.00 73.19 93 LYS A C 1
ATOM 689 O O . LYS A 1 93 ? 3.442 -10.757 -13.335 1.00 73.19 93 LYS A O 1
ATOM 694 N N . VAL A 1 94 ? 4.255 -10.739 -11.248 1.00 69.19 94 VAL A N 1
ATOM 695 C CA . VAL A 1 94 ? 5.349 -9.805 -11.527 1.00 69.19 94 VAL A CA 1
ATOM 696 C C . VAL A 1 94 ? 6.553 -10.556 -12.079 1.00 69.19 94 VAL A C 1
ATOM 698 O O . VAL A 1 94 ? 7.333 -11.138 -11.331 1.00 69.19 94 VAL A O 1
ATOM 701 N N . SER A 1 95 ? 6.773 -10.461 -13.388 1.00 68.44 95 SER A N 1
ATOM 702 C CA . SER A 1 95 ? 7.943 -11.055 -14.055 1.00 68.44 95 SER A CA 1
ATOM 703 C C . SER A 1 95 ? 9.285 -10.466 -13.602 1.00 68.44 95 SER A C 1
ATOM 705 O O . SER A 1 95 ? 10.324 -11.093 -13.763 1.00 68.44 95 SER A O 1
ATOM 707 N N . ALA A 1 96 ? 9.289 -9.270 -13.000 1.00 64.50 96 ALA A N 1
ATOM 708 C CA . ALA A 1 96 ? 10.486 -8.709 -12.369 1.00 64.50 96 ALA A CA 1
ATOM 709 C C . ALA A 1 96 ? 10.890 -9.458 -11.086 1.00 64.50 96 ALA A C 1
ATOM 711 O O . ALA A 1 96 ? 12.005 -9.272 -10.598 1.00 64.50 96 ALA A O 1
ATOM 712 N N . TRP A 1 97 ? 9.982 -10.252 -10.516 1.00 62.91 97 TRP A N 1
ATOM 713 C CA . TRP A 1 97 ? 10.205 -11.037 -9.307 1.00 62.91 97 TRP A CA 1
ATOM 714 C C . TRP A 1 97 ? 10.207 -12.525 -9.586 1.00 62.91 97 TRP A C 1
ATOM 716 O O . TRP A 1 97 ? 10.824 -13.241 -8.826 1.00 62.91 97 TRP A O 1
ATOM 726 N N . GLU A 1 98 ? 9.549 -13.011 -10.628 1.00 58.47 98 GLU A N 1
ATOM 727 C CA . GLU A 1 98 ? 9.502 -14.433 -10.963 1.00 58.47 98 GLU A CA 1
ATOM 728 C C . GLU A 1 98 ? 10.441 -14.738 -12.135 1.00 58.47 98 GLU A C 1
ATOM 730 O O . GLU A 1 98 ? 10.298 -14.180 -13.224 1.00 58.47 98 GLU A O 1
ATOM 735 N N . GLY A 1 99 ? 11.424 -15.610 -11.904 1.00 57.03 99 GLY A N 1
ATOM 736 C CA . GLY A 1 99 ? 12.266 -16.159 -12.960 1.00 57.03 99 GLY A CA 1
ATOM 737 C C . GLY A 1 99 ? 11.468 -17.025 -13.929 1.00 57.03 99 GLY A C 1
ATOM 738 O O . GLY A 1 99 ? 10.367 -17.482 -13.632 1.00 57.03 99 GLY A O 1
ATOM 739 N N . SER A 1 100 ? 12.041 -17.323 -15.095 1.00 65.06 100 SER A N 1
ATOM 740 C CA . SER A 1 100 ? 11.424 -18.243 -16.068 1.00 65.06 100 SER A CA 1
ATOM 741 C C . SER A 1 100 ? 11.234 -19.674 -15.539 1.00 65.06 100 SER A C 1
ATOM 743 O O . SER A 1 100 ? 10.594 -20.492 -16.191 1.00 65.06 100 SER A O 1
ATOM 745 N N . ASP A 1 101 ? 11.823 -19.988 -14.386 1.00 58.38 101 ASP A N 1
ATOM 746 C CA . ASP A 1 101 ? 11.707 -21.239 -13.637 1.00 58.38 101 ASP A CA 1
ATOM 747 C C . ASP A 1 101 ? 10.582 -21.222 -12.579 1.00 58.38 101 ASP A C 1
ATOM 749 O O . ASP A 1 101 ? 10.407 -22.204 -11.858 1.00 58.38 101 ASP A O 1
ATOM 753 N N . GLY A 1 102 ? 9.824 -20.124 -12.471 1.00 54.66 102 GLY A N 1
ATOM 754 C CA . GLY A 1 102 ? 8.780 -19.941 -11.461 1.00 54.66 102 GLY A CA 1
ATOM 755 C C . GLY A 1 102 ? 9.319 -19.644 -10.057 1.00 54.66 102 GLY A C 1
ATOM 756 O O . GLY A 1 102 ? 8.566 -19.640 -9.080 1.00 54.66 102 GLY A O 1
ATOM 757 N N . ILE A 1 103 ? 10.631 -19.418 -9.914 1.00 58.50 103 ILE A N 1
ATOM 758 C CA . ILE A 1 103 ? 11.255 -19.080 -8.636 1.00 58.50 103 ILE A CA 1
ATOM 759 C C . ILE A 1 103 ? 11.236 -17.567 -8.457 1.00 58.50 103 ILE A C 1
ATOM 761 O O . ILE A 1 103 ? 11.669 -16.809 -9.322 1.00 58.50 103 ILE A O 1
ATOM 765 N N . ILE A 1 104 ? 10.797 -17.111 -7.281 1.00 56.00 104 ILE A N 1
ATOM 766 C CA . ILE A 1 104 ? 10.860 -15.688 -6.950 1.00 56.00 104 ILE A CA 1
ATOM 767 C C . ILE A 1 104 ? 12.332 -15.254 -6.782 1.00 56.00 104 ILE A C 1
ATOM 769 O O . ILE A 1 104 ? 12.974 -15.557 -5.771 1.00 56.00 104 ILE A O 1
ATOM 773 N N . HIS A 1 105 ? 12.864 -14.527 -7.761 1.00 55.69 105 HIS A N 1
ATOM 774 C CA . HIS A 1 105 ? 14.088 -13.745 -7.695 1.00 55.69 105 HIS A CA 1
ATOM 775 C C . HIS A 1 105 ? 13.840 -12.388 -7.014 1.00 55.69 105 HIS A C 1
ATOM 777 O O . HIS A 1 105 ? 12.787 -11.761 -7.132 1.00 55.69 105 HIS A O 1
ATOM 783 N N . ARG A 1 106 ? 14.835 -11.923 -6.250 1.00 58.72 106 ARG A N 1
ATOM 784 C CA . ARG A 1 106 ? 14.821 -10.582 -5.646 1.00 58.72 106 ARG A CA 1
ATOM 785 C C . ARG A 1 106 ? 14.704 -9.573 -6.785 1.00 58.72 106 ARG A C 1
ATOM 787 O O . ARG A 1 106 ? 15.506 -9.639 -7.712 1.00 58.72 106 ARG A O 1
ATOM 794 N N . GLY A 1 107 ? 13.695 -8.708 -6.743 1.00 55.41 107 GLY A N 1
ATOM 795 C CA . GLY A 1 107 ? 13.485 -7.722 -7.799 1.00 55.41 107 GLY A CA 1
ATOM 796 C C . GLY A 1 107 ? 14.725 -6.861 -8.081 1.00 55.41 107 GLY A C 1
ATOM 797 O O . GLY A 1 107 ? 15.618 -6.812 -7.246 1.00 55.41 107 GLY A O 1
ATOM 798 N N . ALA A 1 108 ? 14.783 -6.248 -9.271 1.00 52.59 108 ALA A N 1
ATOM 799 C CA . ALA A 1 108 ? 15.936 -5.547 -9.857 1.00 52.59 108 ALA A CA 1
ATOM 800 C C . ALA A 1 108 ? 17.297 -6.238 -9.604 1.00 52.59 108 ALA A C 1
ATOM 802 O O . ALA A 1 108 ? 17.928 -6.074 -8.563 1.00 52.59 108 ALA A O 1
ATOM 803 N N . TYR A 1 109 ? 17.778 -6.991 -10.598 1.00 52.97 109 TYR A N 1
ATOM 804 C CA . TYR A 1 109 ? 19.060 -7.703 -10.556 1.00 52.97 109 TYR A CA 1
ATOM 805 C C . TYR A 1 109 ? 20.221 -6.757 -10.184 1.00 52.97 109 TYR A C 1
ATOM 807 O O . TYR A 1 109 ? 20.648 -5.936 -10.994 1.00 52.97 109 TYR A O 1
ATOM 815 N N . VAL A 1 110 ? 20.751 -6.883 -8.966 1.00 52.22 110 VAL A N 1
ATOM 816 C CA . VAL A 1 110 ? 21.960 -6.180 -8.513 1.00 52.22 110 VAL A CA 1
ATOM 817 C C . VAL A 1 110 ? 23.078 -7.198 -8.282 1.00 52.22 110 VAL A C 1
ATOM 819 O O . VAL A 1 110 ? 22.876 -8.230 -7.646 1.00 52.22 110 VAL A O 1
ATOM 822 N N . THR A 1 111 ? 24.259 -6.942 -8.848 1.00 53.47 111 THR A N 1
ATOM 823 C CA . THR A 1 111 ? 25.404 -7.876 -8.849 1.00 53.47 111 THR A CA 1
ATOM 824 C C . THR A 1 111 ? 26.271 -7.803 -7.589 1.00 53.47 111 THR A C 1
ATOM 826 O O . THR A 1 111 ? 27.199 -8.594 -7.455 1.00 53.47 111 THR A O 1
ATOM 829 N N . ASN A 1 112 ? 25.979 -6.880 -6.666 1.00 52.78 112 ASN A N 1
ATOM 830 C CA . ASN A 1 112 ? 26.746 -6.641 -5.440 1.00 52.78 112 ASN A CA 1
ATOM 831 C C . ASN A 1 112 ? 25.833 -6.771 -4.215 1.00 52.78 112 ASN A C 1
ATOM 833 O O . ASN A 1 112 ? 24.681 -6.345 -4.274 1.00 52.78 112 ASN A O 1
ATOM 837 N N . ASP A 1 113 ? 26.357 -7.318 -3.113 1.00 50.56 113 ASP A N 1
ATOM 838 C CA . ASP A 1 113 ? 25.641 -7.407 -1.837 1.00 50.56 113 ASP A CA 1
ATOM 839 C C . ASP A 1 113 ? 25.292 -5.998 -1.331 1.00 50.56 113 ASP A C 1
ATOM 841 O O . ASP A 1 113 ? 26.164 -5.154 -1.119 1.00 50.56 113 ASP A O 1
ATOM 845 N N . ASN A 1 114 ? 23.999 -5.724 -1.214 1.00 54.34 114 ASN A N 1
ATOM 846 C CA . ASN A 1 114 ? 23.4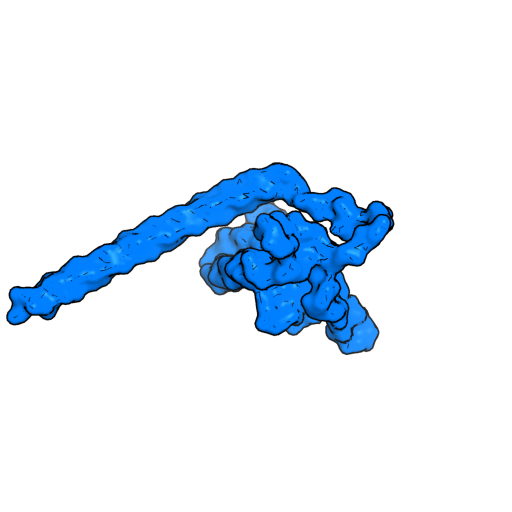36 -4.479 -0.707 1.00 54.34 114 ASN A CA 1
ATOM 847 C C . ASN A 1 114 ? 22.102 -4.788 -0.005 1.00 54.34 114 ASN A C 1
ATOM 849 O O . ASN A 1 114 ? 21.665 -5.939 0.060 1.00 54.34 114 ASN A O 1
ATOM 853 N N . ASP A 1 115 ? 21.447 -3.782 0.563 1.00 56.03 115 ASP A N 1
ATOM 854 C CA . ASP A 1 115 ? 20.147 -3.926 1.234 1.00 56.03 115 ASP A CA 1
ATOM 855 C C . ASP A 1 115 ? 19.060 -4.598 0.362 1.00 56.03 115 ASP A C 1
ATOM 857 O O . ASP A 1 115 ? 18.220 -5.332 0.892 1.00 56.03 115 ASP A O 1
ATOM 861 N N . GLY A 1 116 ? 19.137 -4.461 -0.967 1.00 48.75 116 GLY A N 1
ATOM 862 C CA . GLY A 1 116 ? 18.324 -5.188 -1.952 1.00 48.75 116 GLY A CA 1
ATOM 863 C C . GLY A 1 116 ? 18.629 -6.693 -2.079 1.00 48.75 116 GLY A C 1
ATOM 864 O O . GLY A 1 116 ? 17.779 -7.459 -2.539 1.00 48.75 116 GLY A O 1
ATOM 865 N N . VAL A 1 117 ? 19.804 -7.151 -1.630 1.00 49.00 117 VAL A N 1
ATOM 866 C CA . VAL A 1 117 ? 20.251 -8.562 -1.630 1.00 49.00 117 VAL A CA 1
ATOM 867 C C . VAL A 1 117 ? 19.969 -9.260 -0.292 1.00 49.00 117 VAL A C 1
ATOM 869 O O . VAL A 1 117 ? 19.606 -10.447 -0.284 1.00 49.00 117 VAL A O 1
ATOM 872 N N . GLY A 1 118 ? 20.089 -8.532 0.826 1.00 44.28 118 GLY A N 1
ATOM 873 C CA . GLY A 1 118 ? 20.007 -9.070 2.192 1.00 44.28 118 GLY A CA 1
ATOM 874 C C . GLY A 1 118 ? 18.590 -9.317 2.727 1.00 44.28 118 GLY A C 1
ATOM 875 O O . GLY A 1 118 ? 18.391 -10.149 3.616 1.00 44.28 118 GLY A O 1
ATOM 876 N N . LEU A 1 119 ? 17.571 -8.655 2.177 1.00 48.47 119 LEU A N 1
ATOM 877 C CA . LEU A 1 119 ? 16.197 -8.767 2.667 1.00 48.47 119 LEU A CA 1
ATOM 878 C C . LEU A 1 119 ? 15.394 -9.809 1.878 1.00 48.47 119 LEU A C 1
ATOM 880 O O . LEU A 1 119 ? 14.512 -9.494 1.088 1.00 48.47 119 LEU A O 1
ATOM 884 N N . LYS A 1 120 ? 15.600 -11.090 2.218 1.00 44.47 120 LYS A N 1
ATOM 885 C CA . LYS A 1 120 ? 14.617 -12.168 1.956 1.00 44.47 120 LYS A CA 1
ATOM 886 C C . LYS A 1 120 ? 13.269 -11.953 2.675 1.00 44.47 120 LYS A C 1
ATOM 888 O O . LYS A 1 120 ? 12.379 -12.778 2.517 1.00 44.47 120 LYS A O 1
ATOM 893 N N . VAL A 1 121 ? 13.160 -10.888 3.483 1.00 42.09 121 VAL A N 1
ATOM 894 C CA . VAL A 1 121 ? 12.091 -10.575 4.442 1.00 42.09 121 VAL A CA 1
ATOM 895 C C . VAL A 1 121 ? 11.584 -11.851 5.117 1.00 42.09 121 VAL A C 1
ATOM 897 O O . VAL A 1 121 ? 10.549 -12.405 4.769 1.00 42.09 121 VAL A O 1
ATOM 900 N N . THR A 1 122 ? 12.378 -12.286 6.102 1.00 39.00 122 THR A N 1
ATOM 901 C CA . THR A 1 122 ? 11.969 -13.134 7.229 1.00 39.00 122 THR A CA 1
ATOM 902 C C . THR A 1 122 ? 11.279 -14.450 6.847 1.00 39.00 122 THR A C 1
ATOM 904 O O . THR A 1 122 ? 10.073 -14.508 6.636 1.00 39.00 122 THR A O 1
ATOM 907 N N . ASP A 1 123 ? 12.001 -15.572 6.932 1.00 36.88 123 ASP A N 1
ATOM 908 C CA . ASP A 1 123 ? 11.421 -16.926 6.822 1.00 36.88 123 ASP A CA 1
ATOM 909 C C . ASP A 1 123 ? 10.223 -17.150 7.777 1.00 36.88 123 ASP A C 1
ATOM 911 O O . ASP A 1 1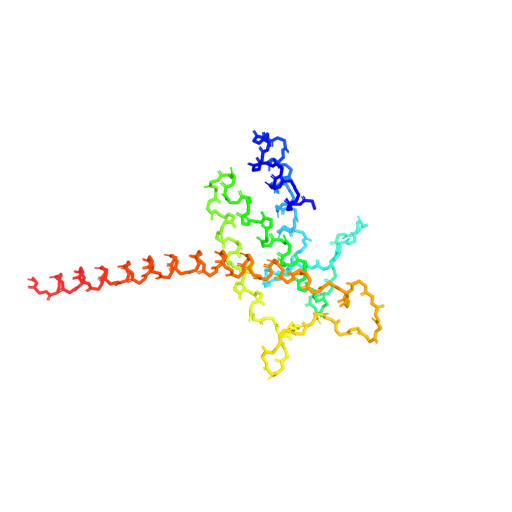23 ? 9.314 -17.932 7.494 1.00 36.88 123 ASP A O 1
ATOM 915 N N . LYS A 1 124 ? 10.146 -16.378 8.874 1.00 34.09 124 LYS A N 1
ATOM 916 C CA . LYS A 1 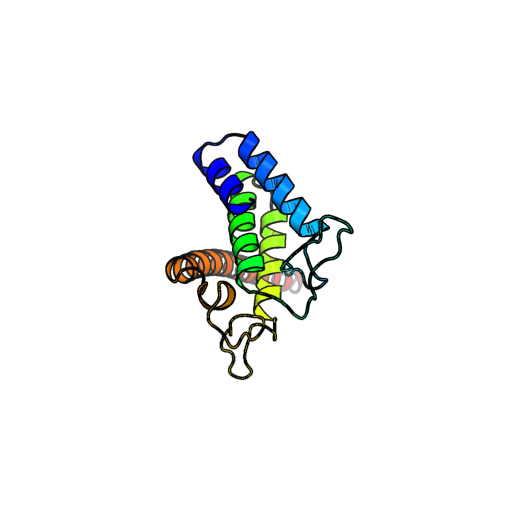124 ? 8.963 -16.316 9.745 1.00 34.09 124 LYS A CA 1
ATOM 917 C C . LYS A 1 124 ? 7.766 -15.583 9.135 1.00 34.09 124 LYS A C 1
ATOM 919 O O . LYS A 1 124 ? 6.651 -16.025 9.363 1.00 34.09 124 LYS A O 1
ATOM 924 N N . LEU A 1 125 ? 7.967 -14.514 8.364 1.00 39.22 125 LEU A N 1
ATOM 925 C CA . LEU A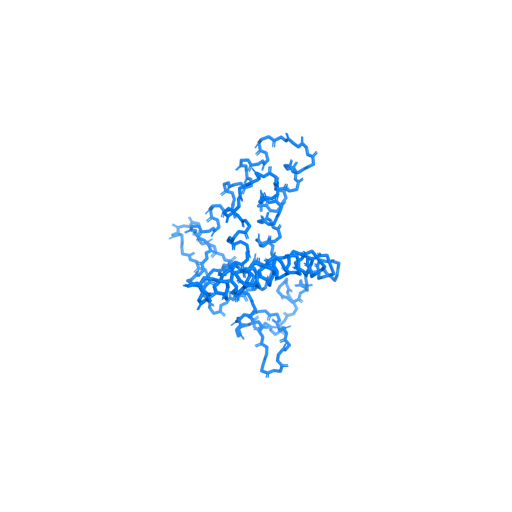 1 125 ? 6.906 -13.772 7.675 1.00 39.22 125 LEU A CA 1
ATOM 926 C C . LEU A 1 125 ? 6.421 -14.533 6.437 1.00 39.22 125 LEU A C 1
ATOM 928 O O . LEU A 1 125 ? 5.221 -14.553 6.205 1.00 39.22 125 LEU A O 1
ATOM 932 N N . LYS A 1 126 ? 7.297 -15.274 5.738 1.00 39.72 126 LYS A N 1
ATOM 933 C CA . LYS A 1 126 ? 6.869 -16.312 4.784 1.00 39.72 126 LYS A CA 1
ATOM 934 C C . LYS A 1 126 ? 5.934 -17.309 5.457 1.00 39.72 126 LYS A C 1
ATOM 936 O O . LYS A 1 126 ? 4.831 -17.481 4.983 1.00 39.72 126 LYS A O 1
ATOM 941 N N . SER A 1 127 ? 6.303 -17.913 6.585 1.00 34.84 127 SER A N 1
ATOM 942 C CA . SER A 1 127 ? 5.417 -18.885 7.244 1.00 34.84 127 SER A CA 1
ATOM 943 C C . SER A 1 127 ? 4.127 -18.260 7.794 1.00 34.84 127 SER A C 1
ATOM 945 O O . SER A 1 127 ? 3.077 -18.871 7.658 1.00 34.84 127 SER A O 1
ATOM 947 N N . TRP A 1 128 ? 4.168 -17.046 8.359 1.00 35.97 128 TRP A N 1
ATOM 948 C CA . TRP A 1 128 ? 3.003 -16.388 8.973 1.00 35.97 128 TRP A CA 1
ATOM 949 C C . TRP A 1 128 ? 2.064 -15.703 7.977 1.00 35.97 128 TRP A C 1
ATOM 951 O O . TRP A 1 128 ? 0.853 -15.848 8.115 1.00 35.97 128 TRP A O 1
ATOM 961 N N . ILE A 1 129 ? 2.589 -14.970 6.988 1.00 44.47 129 ILE A N 1
ATOM 962 C CA . ILE A 1 129 ? 1.788 -14.401 5.896 1.00 44.47 129 ILE A CA 1
ATOM 963 C C . ILE A 1 129 ? 1.333 -15.530 4.991 1.00 44.47 129 ILE A C 1
ATOM 965 O O . ILE A 1 129 ? 0.159 -15.555 4.691 1.00 44.47 129 ILE A O 1
ATOM 969 N N . LEU A 1 130 ? 2.159 -16.518 4.632 1.00 40.91 130 LEU A N 1
ATOM 970 C CA . LEU A 1 130 ? 1.660 -17.656 3.857 1.00 40.91 130 LEU A CA 1
ATOM 971 C C . LEU A 1 130 ? 0.645 -18.466 4.675 1.00 40.91 130 LEU A C 1
ATOM 973 O O . LEU A 1 130 ? -0.387 -18.773 4.118 1.00 40.91 130 LEU A O 1
ATOM 977 N N . HIS A 1 131 ? 0.813 -18.724 5.983 1.00 38.81 131 HIS A N 1
ATOM 978 C CA . HIS A 1 131 ? -0.255 -19.367 6.773 1.00 38.81 131 HIS A CA 1
ATOM 979 C C . HIS A 1 131 ? -1.512 -18.508 6.874 1.00 38.81 131 HIS A C 1
ATOM 981 O O . HIS A 1 131 ? -2.596 -19.048 6.736 1.00 38.81 131 HIS A O 1
ATOM 987 N N . ARG A 1 132 ? -1.424 -17.199 7.140 1.00 42.81 132 ARG A N 1
ATOM 988 C CA . ARG A 1 132 ? -2.625 -16.364 7.306 1.00 42.81 132 ARG A CA 1
ATOM 989 C C . ARG A 1 132 ? -3.271 -15.997 5.986 1.00 42.81 132 ARG A C 1
ATOM 991 O O . ARG A 1 132 ? -4.486 -15.999 5.927 1.00 42.81 132 ARG A O 1
ATOM 998 N N . VAL A 1 133 ? -2.500 -15.745 4.940 1.00 44.62 133 VAL A N 1
ATOM 999 C CA . VAL A 1 133 ? -2.995 -15.585 3.573 1.00 44.62 133 VAL A CA 1
ATOM 1000 C C . VAL A 1 133 ? -3.537 -16.916 3.071 1.00 44.62 133 VAL A C 1
ATOM 1002 O O . VAL A 1 133 ? -4.615 -16.895 2.515 1.00 44.62 133 VAL A O 1
ATOM 1005 N N . LEU A 1 134 ? -2.915 -18.072 3.333 1.00 39.72 134 LEU A N 1
ATOM 1006 C CA . LEU A 1 134 ? -3.510 -19.375 2.998 1.00 39.72 134 LEU A CA 1
ATOM 1007 C C . LEU A 1 134 ? -4.761 -19.666 3.825 1.00 39.72 134 LEU A C 1
ATOM 1009 O O . LEU A 1 134 ? -5.692 -20.186 3.245 1.00 39.72 134 LEU A O 1
ATOM 1013 N N . ILE A 1 135 ? -4.828 -19.309 5.114 1.00 37.72 135 ILE A N 1
ATOM 1014 C CA . ILE A 1 135 ? -6.032 -19.472 5.953 1.00 37.72 135 ILE A CA 1
ATOM 1015 C C . ILE A 1 135 ? -7.151 -18.522 5.498 1.00 37.72 135 ILE A C 1
ATOM 1017 O O . ILE A 1 135 ? -8.301 -18.935 5.399 1.00 37.72 135 ILE A O 1
ATOM 1021 N N . TYR A 1 136 ? -6.841 -17.258 5.197 1.00 35.81 136 TYR A N 1
ATOM 1022 C CA . TYR A 1 136 ? -7.815 -16.300 4.663 1.00 35.81 136 TYR A CA 1
ATOM 1023 C C . TYR A 1 136 ? -8.228 -16.662 3.233 1.00 35.81 136 TYR A C 1
ATOM 1025 O O . TYR A 1 136 ? -9.408 -16.570 2.912 1.00 35.81 136 TYR A O 1
ATOM 1033 N N . MET A 1 137 ? -7.306 -17.126 2.387 1.00 35.81 137 MET A N 1
ATOM 1034 C CA . MET A 1 137 ? -7.613 -17.629 1.047 1.00 35.81 137 MET A CA 1
ATOM 1035 C C . MET A 1 137 ? -8.392 -18.944 1.111 1.00 35.81 137 MET A C 1
ATOM 1037 O O . MET A 1 137 ? -9.333 -19.092 0.353 1.00 35.81 137 MET A O 1
ATOM 1041 N N . SER A 1 138 ? -8.095 -19.871 2.027 1.00 35.38 138 SER A N 1
ATOM 1042 C CA . SER A 1 138 ? -8.864 -21.111 2.176 1.00 35.38 138 SER A CA 1
ATOM 1043 C C . SER A 1 138 ? -10.263 -20.826 2.713 1.00 35.38 138 SER A C 1
ATOM 1045 O O . SER A 1 138 ? -11.226 -21.320 2.150 1.00 35.38 138 SER A O 1
ATOM 1047 N N . LEU A 1 139 ? -10.412 -19.937 3.703 1.00 30.94 139 LEU A N 1
ATOM 1048 C CA . LEU A 1 139 ? -11.730 -19.530 4.204 1.00 30.94 139 LEU A CA 1
ATOM 1049 C C . LEU A 1 139 ? -12.561 -18.789 3.144 1.00 30.94 139 LEU A C 1
ATOM 1051 O O . LEU A 1 139 ? -13.761 -19.024 3.045 1.00 30.94 139 LEU A O 1
ATOM 1055 N N . THR A 1 140 ? -11.947 -17.924 2.332 1.00 38.62 140 THR A N 1
ATOM 1056 C CA . THR A 1 140 ? -12.657 -17.175 1.277 1.00 38.62 140 THR A CA 1
ATOM 1057 C C . THR A 1 140 ? -12.925 -18.011 0.027 1.00 38.62 140 THR A C 1
ATOM 1059 O O . THR A 1 140 ? -13.978 -17.845 -0.584 1.00 38.62 140 THR A O 1
ATOM 1062 N N . VAL A 1 141 ? -12.043 -18.949 -0.336 1.00 36.91 141 VAL A N 1
ATOM 1063 C CA . VAL A 1 141 ? -12.284 -19.944 -1.393 1.00 36.91 141 VAL A CA 1
ATOM 1064 C C . VAL A 1 141 ? -13.367 -20.926 -0.961 1.00 36.91 141 VAL A C 1
ATOM 1066 O O . VAL A 1 141 ? -14.279 -21.167 -1.743 1.00 36.91 141 VAL A O 1
ATOM 1069 N N . ASP A 1 142 ? -13.358 -21.409 0.283 1.00 36.84 142 ASP A N 1
ATOM 1070 C CA . ASP A 1 142 ? -14.423 -22.267 0.810 1.00 36.84 142 ASP A CA 1
ATOM 1071 C C . ASP A 1 142 ? -15.758 -21.511 0.863 1.00 36.84 142 ASP A C 1
ATOM 1073 O O . ASP A 1 142 ? -16.781 -22.032 0.424 1.00 36.84 142 ASP A O 1
ATOM 1077 N N . GLN A 1 143 ? -15.769 -20.243 1.290 1.00 36.41 143 GLN A N 1
ATOM 1078 C CA . GLN A 1 143 ? -16.967 -19.394 1.237 1.00 36.41 143 GLN A CA 1
ATOM 1079 C C . GLN A 1 143 ? -17.438 -19.127 -0.200 1.00 36.41 143 GLN A C 1
ATOM 1081 O O . GLN A 1 143 ? -18.644 -19.149 -0.455 1.00 36.41 143 GLN A O 1
ATOM 1086 N N . MET A 1 144 ? -16.529 -18.930 -1.159 1.00 33.72 144 MET A N 1
ATOM 1087 C CA . MET A 1 144 ? -16.868 -18.780 -2.579 1.00 33.72 144 MET A CA 1
ATOM 1088 C C . MET A 1 144 ? -17.393 -20.082 -3.193 1.00 33.72 144 MET A C 1
ATOM 1090 O O . MET A 1 144 ? -18.370 -20.039 -3.937 1.00 33.72 144 MET A O 1
ATOM 1094 N N . ILE A 1 145 ? -16.814 -21.239 -2.859 1.00 37.53 145 ILE A N 1
ATOM 1095 C CA . ILE A 1 145 ? -17.273 -22.562 -3.306 1.00 37.53 145 ILE A CA 1
ATOM 1096 C C . ILE A 1 145 ? -18.650 -22.872 -2.713 1.00 37.53 145 ILE A C 1
ATOM 1098 O O . ILE A 1 145 ? -19.543 -23.315 -3.438 1.00 37.53 145 ILE A O 1
ATOM 1102 N N . MET A 1 146 ? -18.864 -22.580 -1.430 1.00 37.88 146 MET A N 1
ATOM 1103 C CA . MET A 1 146 ? -20.159 -22.747 -0.765 1.00 37.88 146 MET A CA 1
ATOM 1104 C C . MET A 1 146 ? -21.224 -21.831 -1.380 1.00 37.88 146 MET A C 1
ATOM 1106 O O . MET A 1 146 ? -22.324 -22.285 -1.691 1.00 37.88 146 MET A O 1
ATOM 1110 N N . THR A 1 147 ? -20.881 -20.569 -1.655 1.00 38.78 147 THR A N 1
ATOM 1111 C CA . THR A 1 147 ? -21.790 -19.606 -2.301 1.00 38.78 147 THR A CA 1
ATOM 1112 C C . THR A 1 147 ? -22.107 -20.013 -3.744 1.00 38.78 147 THR A C 1
ATOM 1114 O O . THR A 1 147 ? -23.263 -19.986 -4.163 1.00 38.78 147 THR A O 1
ATOM 1117 N N . ALA A 1 148 ? -21.110 -20.465 -4.509 1.00 36.69 148 ALA A N 1
ATOM 1118 C CA . ALA A 1 148 ? -21.300 -20.935 -5.879 1.00 36.69 148 ALA A CA 1
ATOM 1119 C C . ALA A 1 148 ? -22.142 -22.221 -5.946 1.00 36.69 148 ALA A C 1
ATOM 1121 O O . ALA A 1 148 ? -22.953 -22.374 -6.862 1.00 36.69 148 ALA A O 1
ATOM 1122 N N . THR A 1 149 ? -21.991 -23.121 -4.971 1.00 45.25 149 THR A N 1
ATOM 1123 C CA . THR A 1 149 ? -22.774 -24.363 -4.873 1.00 45.25 149 THR A CA 1
ATOM 1124 C C . THR A 1 149 ? -24.228 -24.061 -4.515 1.00 45.25 149 THR A C 1
ATOM 1126 O O . THR A 1 149 ? -25.126 -24.515 -5.226 1.00 45.25 149 THR A O 1
ATOM 1129 N N . ALA A 1 150 ? -24.468 -23.188 -3.530 1.00 45.06 150 ALA A N 1
ATOM 1130 C CA . ALA A 1 150 ? -25.810 -22.736 -3.159 1.00 45.06 150 ALA A CA 1
ATOM 1131 C C . ALA A 1 150 ? -26.545 -22.069 -4.339 1.00 45.06 150 ALA A C 1
ATOM 1133 O O . ALA A 1 150 ? -27.686 -22.413 -4.641 1.00 45.06 150 ALA A O 1
ATOM 1134 N N . ILE A 1 151 ? -25.863 -21.201 -5.100 1.00 44.78 151 ILE A N 1
ATOM 1135 C CA . ILE A 1 151 ? -26.430 -20.563 -6.302 1.00 44.78 151 ILE A CA 1
ATOM 1136 C C . ILE A 1 151 ? -26.776 -21.597 -7.386 1.00 44.78 151 ILE A C 1
ATOM 1138 O O . ILE A 1 151 ? -27.771 -21.447 -8.102 1.00 44.78 151 ILE A O 1
ATOM 1142 N N . LYS A 1 152 ? -25.967 -22.652 -7.537 1.00 44.97 152 LYS A N 1
ATOM 1143 C CA . LYS A 1 152 ? -26.203 -23.716 -8.524 1.00 44.97 152 LYS A CA 1
ATOM 1144 C C . LYS A 1 152 ? -27.417 -24.572 -8.148 1.00 44.97 152 LYS A C 1
ATOM 1146 O O . LYS A 1 152 ? -28.186 -24.931 -9.039 1.00 44.97 152 LYS A O 1
ATOM 1151 N N . GLU A 1 153 ? -27.623 -24.831 -6.859 1.00 57.09 153 GLU A N 1
ATOM 1152 C CA . GLU A 1 153 ? -28.794 -25.539 -6.328 1.00 57.09 153 GLU A CA 1
ATOM 1153 C C . GLU A 1 153 ? -30.079 -24.704 -6.419 1.00 57.09 153 GLU A C 1
ATOM 1155 O O . GLU A 1 153 ? -31.106 -25.219 -6.860 1.00 57.09 153 GLU A O 1
ATOM 1160 N N . GLU A 1 154 ? -30.026 -23.407 -6.098 1.00 51.06 154 GLU A N 1
ATOM 1161 C CA . GLU A 1 154 ? -31.159 -22.477 -6.246 1.00 51.06 154 GLU A CA 1
ATOM 1162 C C . GLU A 1 154 ? -31.599 -22.371 -7.720 1.00 51.06 154 GLU A C 1
ATOM 1164 O O . GLU A 1 154 ? -32.783 -22.453 -8.051 1.00 51.06 154 GLU A O 1
ATOM 1169 N N . ARG A 1 155 ? -30.629 -22.271 -8.643 1.00 52.62 155 ARG A N 1
ATOM 1170 C CA . ARG A 1 155 ? -30.875 -22.264 -10.098 1.00 52.62 155 ARG A CA 1
ATOM 1171 C C . ARG A 1 155 ? -31.313 -23.622 -10.648 1.00 52.62 155 ARG A C 1
ATOM 1173 O O . ARG A 1 155 ? -31.848 -23.672 -11.755 1.00 52.62 155 ARG A O 1
ATOM 1180 N N . GLY A 1 156 ? -31.026 -24.718 -9.950 1.00 55.31 156 GLY A N 1
ATOM 1181 C CA . GLY A 1 156 ? -31.528 -26.054 -10.276 1.00 55.31 156 GLY A CA 1
ATOM 1182 C C . GLY A 1 156 ? -32.985 -26.223 -9.850 1.00 55.31 156 GLY A C 1
ATOM 1183 O O . GLY A 1 156 ? -33.798 -26.697 -10.636 1.00 55.31 156 GLY A O 1
ATOM 1184 N N . ARG A 1 157 ? -33.335 -25.750 -8.647 1.00 55.50 157 ARG A N 1
ATOM 1185 C CA . ARG A 1 157 ? -34.712 -25.745 -8.129 1.00 55.50 157 ARG A CA 1
ATOM 1186 C C . ARG A 1 157 ? -35.651 -24.865 -8.963 1.00 55.50 157 ARG A C 1
ATOM 1188 O O . ARG A 1 157 ? -36.722 -25.325 -9.331 1.00 55.50 157 ARG A O 1
ATOM 1195 N N . ASN A 1 158 ? -35.217 -23.668 -9.364 1.00 52.94 158 ASN A N 1
ATOM 1196 C CA . ASN A 1 158 ? -36.031 -22.738 -10.167 1.00 52.94 158 ASN A CA 1
ATOM 1197 C C . ASN A 1 158 ? -36.190 -23.118 -11.652 1.00 52.94 158 ASN A C 1
ATOM 1199 O O . ASN A 1 158 ? -36.888 -22.419 -12.377 1.00 52.94 158 ASN A O 1
ATOM 1203 N N . ARG A 1 159 ? -35.525 -24.177 -12.132 1.00 55.38 159 ARG A N 1
ATOM 1204 C CA . ARG A 1 159 ? -35.685 -24.693 -13.507 1.00 55.38 159 ARG A CA 1
ATOM 1205 C C . ARG A 1 159 ? -36.588 -25.926 -13.600 1.00 55.38 159 ARG A C 1
ATOM 1207 O O . ARG A 1 159 ? -36.853 -26.379 -14.707 1.00 55.38 159 ARG A O 1
ATOM 1214 N N . ASN A 1 160 ? -37.034 -26.449 -12.458 1.00 49.56 160 ASN A N 1
ATOM 1215 C CA . ASN A 1 160 ? -37.904 -27.622 -12.344 1.00 49.56 160 ASN A CA 1
ATOM 1216 C C . ASN A 1 160 ? -39.312 -27.266 -11.810 1.00 49.56 160 ASN A C 1
ATOM 1218 O O . ASN A 1 160 ? -40.042 -28.161 -11.385 1.00 49.56 160 ASN A O 1
ATOM 1222 N N . LEU A 1 161 ? -39.664 -25.975 -11.810 1.00 46.22 161 LEU A N 1
ATOM 1223 C CA . LEU A 1 161 ? -41.008 -25.424 -11.595 1.00 46.22 161 LEU A CA 1
ATOM 1224 C C . LEU A 1 161 ? -41.475 -24.777 -12.902 1.00 46.22 161 LEU A C 1
ATOM 1226 O O . LEU A 1 161 ? -42.686 -24.868 -13.188 1.00 46.22 161 LEU A O 1
#

Organism: NCBI:txid1912936

Sequence (161 aa):
MLSLSAYLASTARNSTYTDAAILSADFIKASNMNSGDLVLNTINAQDCTCSSSSWLFTYNTGKYIEGLSVLGFVTGDTSWTSFMLDNVAASTKVSAWEGSDGIIHRGAYVTNDNDGVGLKVTDKLKSWILHRVLIYMSLTVDQMIMTATAIKEERGRNRNL